Protein AF-A0A9E3IMB6-F1 (afdb_monomer)

Secondary structure (DSSP, 8-state):
----PPP-EEEEE-BT-EEEEEEEEEESS-EEEEEEEEE-TTEEEEEEEEEEETTTTEEEEEEEEEEPSEEEEEEEEE-SEEEEEEEEEEESS-EEEEEEEE-PPP-----S--HHHHHHHHHHHHHHHHTT--

Radius of gyration: 24.52 Å; Cα contacts (8 Å, |Δi|>4): 274; chains: 1; bounding box: 40×18×88 Å

Solvent-accessible surface area (backbone atoms only — not comparable to full-atom values): 7666 Å² total; per-residue (Å²): 132,88,68,82,65,67,74,60,49,77,48,76,39,53,52,73,36,71,52,77,49,76,48,76,52,62,38,95,49,69,43,56,42,36,39,40,35,42,30,36,72,38,49,46,42,31,45,38,33,32,34,64,42,81,90,73,75,42,77,46,81,76,46,75,46,73,58,62,76,40,80,47,79,47,76,46,84,41,64,54,45,52,37,42,41,35,43,37,34,36,10,69,70,20,32,40,38,35,45,34,52,46,67,74,77,72,80,79,72,78,70,93,68,60,63,64,58,59,49,52,54,50,51,51,53,53,57,57,59,63,68,72,77,122

Sequence (134 aa):
MDVAVPSSETFAALASKGFNNEYDFSLGSDLTLTTTFTVTPGLSVTEYLYSIDFDTDTITQISFMKLAIGETVLTAPMLAGDYFYKLVGKGSTGGSYTLDLSVPEAPSVPEAGNPTLLLAGLAMLGLIARRRTY

Nearest PDB structures (foldseek):
  7fcn-assembly4_D  TM=6.892E-01  e=3.342E-04  Photorhabdus akhurstii
  1pm4-assembly1_C  TM=5.493E-01  e=5.856E-05  Yersinia pseudotuberculosis
  1oh3-assembly2_B  TM=4.433E-01  e=1.535E-03  Piromyces sp. 'equi'
  2y8k-assembly1_A  TM=4.242E-01  e=2.949E-03  Acetivibrio thermocellus
  5la2-assembly1_A  TM=4.765E-01  e=1.282E-02  Acetivibrio thermocellus

Mean predicted aligned error: 12.74 Å

Structure (mmCIF, N/CA/C/O backbone):
data_AF-A0A9E3IMB6-F1
#
_entry.id   AF-A0A9E3IMB6-F1
#
loop_
_atom_site.group_PDB
_atom_site.id
_atom_site.type_symbol
_atom_site.label_atom_id
_atom_site.label_alt_id
_atom_site.label_comp_id
_atom_site.label_asym_id
_atom_site.label_entity_id
_atom_site.label_seq_id
_atom_site.pdbx_PDB_ins_code
_atom_site.Cartn_x
_atom_site.Cartn_y
_atom_site.Cartn_z
_atom_site.occupancy
_atom_site.B_iso_or_equiv
_atom_site.auth_seq_id
_atom_site.auth_comp_id
_atom_site.auth_asym_id
_atom_site.auth_atom_id
_atom_site.pdbx_PDB_model_num
ATOM 1 N N . MET A 1 1 ? -8.089 -6.555 18.888 1.00 32.97 1 MET A N 1
ATOM 2 C CA . MET A 1 1 ? -7.552 -7.628 18.031 1.00 32.97 1 MET A CA 1
ATOM 3 C C . MET A 1 1 ? -6.564 -6.926 17.126 1.00 32.97 1 MET A C 1
ATOM 5 O O . MET A 1 1 ? -7.005 -6.159 16.283 1.00 32.97 1 MET A O 1
ATOM 9 N N . ASP A 1 2 ? -5.271 -7.030 17.443 1.00 35.19 2 ASP A N 1
ATOM 10 C CA . ASP A 1 2 ? -4.204 -6.367 16.686 1.00 35.19 2 ASP A CA 1
ATOM 11 C C . ASP A 1 2 ? -4.199 -6.908 15.264 1.00 35.19 2 ASP A C 1
ATOM 13 O O . ASP A 1 2 ? -4.007 -8.108 15.053 1.00 35.19 2 ASP A O 1
ATOM 17 N N . VAL A 1 3 ? -4.444 -6.034 14.294 1.00 42.88 3 VAL A N 1
ATOM 18 C CA . VAL A 1 3 ? -4.236 -6.373 12.892 1.00 42.88 3 VAL A CA 1
ATOM 19 C C . VAL A 1 3 ? -2.800 -6.003 12.571 1.00 42.88 3 VAL A C 1
ATOM 21 O O . VAL A 1 3 ? -2.441 -4.830 12.508 1.00 42.88 3 VAL A O 1
ATOM 24 N N . ALA A 1 4 ? -1.970 -7.035 12.426 1.00 44.41 4 ALA A N 1
ATOM 25 C CA . ALA A 1 4 ? -0.601 -6.907 11.964 1.00 44.41 4 ALA A CA 1
ATOM 26 C C . ALA A 1 4 ? -0.619 -6.461 10.499 1.00 44.41 4 ALA A C 1
ATOM 28 O O . ALA A 1 4 ? -0.720 -7.270 9.580 1.00 44.41 4 ALA A O 1
ATOM 29 N N . VAL A 1 5 ? -0.542 -5.153 10.294 1.00 53.03 5 VAL A N 1
ATOM 30 C CA . VAL A 1 5 ? -0.184 -4.583 9.003 1.00 53.03 5 VAL A CA 1
ATOM 31 C C . VAL A 1 5 ? 1.280 -4.959 8.731 1.00 53.03 5 VAL A C 1
ATOM 33 O O . VAL A 1 5 ? 2.120 -4.735 9.607 1.00 53.03 5 VAL A O 1
ATOM 36 N N . PRO A 1 6 ? 1.616 -5.575 7.582 1.00 51.91 6 PRO A N 1
ATOM 37 C CA . PRO A 1 6 ? 2.969 -6.044 7.328 1.00 51.91 6 PRO A CA 1
ATOM 38 C C . PRO A 1 6 ? 3.972 -4.888 7.367 1.00 51.91 6 PRO A C 1
ATOM 40 O O . PRO A 1 6 ? 3.876 -3.901 6.639 1.00 51.91 6 PRO A O 1
ATOM 43 N N . SER A 1 7 ? 4.950 -5.062 8.253 1.00 65.44 7 SER A N 1
ATOM 44 C CA . SER A 1 7 ? 6.151 -4.258 8.406 1.00 65.44 7 SER A CA 1
ATOM 45 C C . SER A 1 7 ? 6.989 -4.325 7.131 1.00 65.44 7 SER A C 1
ATOM 47 O O . SER A 1 7 ? 7.446 -5.411 6.786 1.00 65.44 7 SER A O 1
ATOM 49 N N . SER A 1 8 ? 7.193 -3.181 6.480 1.00 68.50 8 SER A N 1
ATOM 50 C CA . SER A 1 8 ? 8.169 -2.913 5.412 1.00 68.50 8 SER A CA 1
ATOM 51 C C . SER A 1 8 ? 8.591 -4.102 4.525 1.00 68.50 8 SER A C 1
ATOM 53 O O . SER A 1 8 ? 9.426 -4.928 4.901 1.00 68.50 8 SER A O 1
ATOM 55 N N . GLU A 1 9 ? 8.106 -4.144 3.286 1.00 77.06 9 GLU A N 1
ATOM 56 C CA . GLU A 1 9 ? 8.481 -5.164 2.305 1.00 77.06 9 GLU A CA 1
ATOM 57 C C . GLU A 1 9 ? 9.301 -4.584 1.150 1.00 77.06 9 GLU A C 1
ATOM 59 O O . GLU A 1 9 ? 9.058 -3.475 0.678 1.00 77.06 9 GLU A O 1
ATOM 64 N N . THR A 1 10 ? 10.272 -5.352 0.644 1.00 78.75 10 THR A N 1
ATOM 65 C CA . THR A 1 10 ? 11.074 -4.977 -0.532 1.00 78.75 10 THR A CA 1
ATOM 66 C C . THR A 1 10 ? 10.952 -6.027 -1.625 1.00 78.75 10 THR A C 1
ATOM 68 O O . THR A 1 10 ? 11.218 -7.207 -1.405 1.00 78.75 10 THR A O 1
ATOM 71 N N . PHE A 1 11 ? 10.628 -5.576 -2.833 1.00 78.69 11 PHE A N 1
ATOM 72 C CA . PHE A 1 11 ? 10.466 -6.421 -4.010 1.00 78.69 11 PHE A CA 1
ATOM 73 C C . PHE A 1 11 ? 11.412 -6.002 -5.115 1.00 78.69 11 PHE A C 1
ATOM 75 O O . PHE A 1 11 ? 11.590 -4.816 -5.374 1.00 78.69 11 PHE A O 1
ATOM 82 N N . ALA A 1 12 ? 11.957 -6.986 -5.826 1.00 75.44 12 ALA A N 1
ATOM 83 C CA . ALA A 1 12 ? 12.716 -6.776 -7.048 1.00 75.44 12 ALA A CA 1
ATOM 84 C C . ALA A 1 12 ? 11.958 -7.372 -8.239 1.00 75.44 12 ALA A C 1
ATOM 86 O O . ALA A 1 12 ? 11.558 -8.536 -8.214 1.00 75.44 12 ALA A O 1
ATOM 87 N N . ALA A 1 13 ? 11.790 -6.589 -9.301 1.00 77.25 13 ALA A N 1
ATOM 88 C CA . ALA A 1 13 ? 11.261 -7.056 -10.571 1.00 77.25 13 ALA A CA 1
ATOM 89 C C . ALA A 1 13 ? 12.384 -7.174 -11.603 1.00 77.25 13 ALA A C 1
ATOM 91 O O . ALA A 1 13 ? 13.217 -6.279 -11.772 1.00 77.25 13 ALA A O 1
ATOM 92 N N . LEU A 1 14 ? 12.368 -8.279 -12.344 1.00 69.62 14 LEU A N 1
ATOM 93 C CA . LEU A 1 14 ? 13.268 -8.498 -13.471 1.00 69.62 14 LEU A CA 1
ATOM 94 C C . LEU A 1 14 ? 12.846 -7.655 -14.682 1.00 69.62 14 LEU A C 1
ATOM 96 O O . LEU A 1 14 ? 11.672 -7.321 -14.864 1.00 69.62 14 LEU A O 1
ATOM 100 N N . ALA A 1 15 ? 13.811 -7.343 -15.547 1.00 78.25 15 ALA A N 1
ATOM 101 C CA . ALA A 1 15 ? 13.558 -6.612 -16.781 1.00 78.25 15 ALA A CA 1
ATOM 102 C C . ALA A 1 15 ? 12.483 -7.297 -17.640 1.00 78.25 15 ALA A C 1
ATOM 104 O O . ALA A 1 15 ? 12.450 -8.517 -17.799 1.00 78.25 15 ALA A O 1
ATOM 105 N N . SER A 1 16 ? 11.598 -6.487 -18.209 1.00 77.56 16 SER A N 1
ATOM 106 C CA . SER A 1 16 ? 10.458 -6.872 -19.043 1.00 77.56 16 SER A CA 1
ATOM 107 C C . SER A 1 16 ? 9.427 -7.812 -18.403 1.00 77.56 16 SER A C 1
ATOM 109 O O . SER A 1 16 ? 8.471 -8.193 -19.083 1.00 77.56 16 SER A O 1
ATOM 111 N N . LYS A 1 17 ? 9.547 -8.140 -17.111 1.00 82.25 17 LYS A N 1
ATOM 112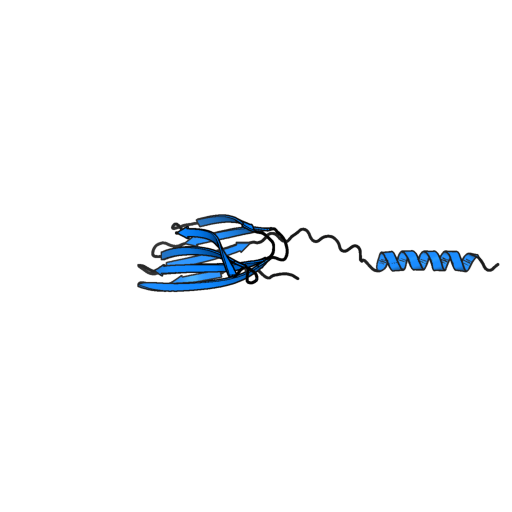 C CA . LYS A 1 17 ? 8.555 -8.917 -16.359 1.00 82.25 17 LYS A CA 1
ATOM 113 C C . LYS A 1 17 ? 7.614 -7.979 -15.605 1.00 82.25 17 LYS A C 1
ATOM 115 O O . LYS A 1 17 ? 8.042 -7.002 -14.990 1.00 82.25 17 LYS A O 1
ATOM 120 N N . GLY A 1 18 ? 6.321 -8.273 -15.710 1.00 84.62 18 GLY A N 1
ATOM 121 C CA . GLY A 1 18 ? 5.300 -7.648 -14.879 1.00 84.62 18 GLY A CA 1
ATOM 122 C C . GLY A 1 18 ? 5.222 -8.325 -13.513 1.00 84.62 18 GLY A C 1
ATOM 123 O O . GLY A 1 18 ? 5.571 -9.500 -13.394 1.00 84.62 18 GLY A O 1
ATOM 124 N N . PHE A 1 19 ? 4.749 -7.591 -12.515 1.00 86.62 19 PHE A N 1
ATOM 125 C CA . PHE A 1 19 ? 4.387 -8.119 -11.204 1.00 86.62 19 PHE A CA 1
ATOM 126 C C . PHE A 1 19 ? 2.995 -7.621 -10.806 1.00 86.62 19 PHE A C 1
ATOM 128 O O . PHE A 1 19 ? 2.536 -6.579 -11.284 1.00 86.62 19 PHE A O 1
ATOM 135 N N . ASN A 1 20 ? 2.336 -8.400 -9.955 1.00 89.38 20 ASN A N 1
ATOM 136 C CA . ASN A 1 20 ? 1.071 -8.064 -9.323 1.00 89.38 20 ASN A CA 1
ATOM 137 C C . ASN A 1 20 ? 1.127 -8.587 -7.888 1.00 89.38 20 ASN A C 1
ATOM 139 O O . ASN A 1 20 ? 1.084 -9.801 -7.694 1.00 89.38 20 ASN A O 1
ATOM 143 N N . ASN A 1 21 ? 1.262 -7.678 -6.931 1.00 85.88 21 ASN A N 1
ATOM 144 C CA . ASN A 1 21 ? 1.302 -7.989 -5.511 1.00 85.88 21 ASN A CA 1
ATOM 145 C C . ASN A 1 21 ? 0.017 -7.467 -4.878 1.00 85.88 21 ASN A C 1
ATOM 147 O O . ASN A 1 21 ? -0.349 -6.311 -5.089 1.00 85.88 21 ASN A O 1
ATOM 151 N N . GLU A 1 22 ? -0.670 -8.331 -4.146 1.00 86.25 22 GLU A N 1
ATOM 152 C CA . GLU A 1 22 ? -1.954 -8.041 -3.517 1.00 86.25 22 GLU A CA 1
ATOM 153 C C . GLU A 1 22 ? -1.847 -8.347 -2.025 1.00 86.25 22 GLU A C 1
ATOM 155 O O . GLU A 1 22 ? -1.224 -9.334 -1.635 1.00 86.25 22 GLU A O 1
ATOM 160 N N . TYR A 1 23 ? -2.437 -7.474 -1.220 1.00 83.62 23 TYR A N 1
ATOM 161 C CA . TYR A 1 23 ? -2.482 -7.554 0.230 1.00 83.62 23 TYR A CA 1
ATOM 162 C C . TYR A 1 23 ? -3.893 -7.232 0.684 1.00 83.62 23 TYR A C 1
ATOM 164 O O . TYR A 1 23 ? -4.515 -6.298 0.177 1.00 83.62 23 TYR A O 1
ATOM 172 N N . ASP A 1 24 ? -4.377 -7.967 1.663 1.00 85.38 24 ASP A N 1
ATOM 173 C CA . ASP A 1 24 ? -5.640 -7.722 2.334 1.00 85.38 24 ASP A CA 1
ATOM 174 C C . ASP A 1 24 ? -5.391 -7.397 3.807 1.00 85.38 24 ASP A C 1
ATOM 176 O O . ASP A 1 24 ? -4.481 -7.934 4.442 1.00 85.38 24 ASP A O 1
ATOM 180 N N . PHE A 1 25 ? -6.166 -6.458 4.340 1.00 81.31 25 PHE A N 1
ATOM 181 C CA . PHE A 1 25 ? -6.137 -6.114 5.755 1.00 81.31 25 PHE A CA 1
ATOM 182 C C . PHE A 1 25 ? -7.484 -5.557 6.205 1.00 81.31 25 PHE A C 1
ATOM 184 O O . PHE A 1 25 ? -8.243 -4.997 5.415 1.00 81.31 25 PHE A O 1
ATOM 191 N N . SER A 1 26 ? -7.747 -5.663 7.503 1.00 83.25 26 SER A N 1
ATOM 192 C CA . SER A 1 26 ? -8.962 -5.144 8.129 1.00 83.25 26 SER A CA 1
ATOM 193 C C . SER A 1 26 ? -8.609 -4.069 9.150 1.00 83.25 26 SER A C 1
ATOM 195 O O . SER A 1 26 ? -7.636 -4.193 9.891 1.00 83.25 26 SER A O 1
ATOM 197 N N . LEU A 1 27 ? -9.409 -3.013 9.237 1.00 81.94 27 LEU A N 1
ATOM 198 C CA . LEU A 1 27 ? -9.286 -1.977 10.258 1.00 81.94 27 LEU A CA 1
ATOM 199 C C . LEU A 1 27 ? -10.413 -2.132 11.278 1.00 81.94 27 LEU A C 1
ATOM 201 O O . LEU A 1 27 ? -11.589 -2.126 10.924 1.00 81.94 27 LEU A O 1
ATOM 205 N N . GLY A 1 28 ? -10.057 -2.253 12.559 1.00 81.75 28 GLY A N 1
ATOM 206 C CA . GLY A 1 28 ? -11.031 -2.352 13.656 1.00 81.75 28 GLY A CA 1
ATOM 207 C C . GLY A 1 28 ? -11.630 -1.011 14.097 1.00 81.75 28 GLY A C 1
ATOM 208 O O . GLY A 1 28 ? -12.575 -0.989 14.883 1.00 81.75 28 GLY A O 1
ATOM 209 N N . SER A 1 29 ? -11.073 0.102 13.624 1.00 82.88 29 SER A N 1
ATOM 210 C CA . SER A 1 29 ? -11.507 1.467 13.921 1.00 82.88 29 SER A CA 1
ATOM 211 C C . SER A 1 29 ? -11.081 2.405 12.795 1.00 82.88 29 SER A C 1
ATOM 213 O O . SER A 1 29 ? -10.157 2.085 12.047 1.00 82.88 29 SER A O 1
ATOM 215 N N . ASP A 1 30 ? -11.699 3.581 12.728 1.00 85.81 30 ASP A N 1
ATOM 216 C CA . ASP A 1 30 ? -11.306 4.637 11.795 1.00 85.81 30 ASP A CA 1
ATOM 217 C C . ASP A 1 30 ? -9.875 5.110 12.093 1.00 85.81 30 ASP A C 1
ATOM 219 O O . ASP A 1 30 ? -9.551 5.478 13.227 1.00 85.81 30 ASP A O 1
ATOM 223 N N . LEU A 1 31 ? -9.006 5.079 11.082 1.00 85.75 31 LEU A N 1
ATOM 224 C CA . LEU A 1 31 ? -7.571 5.347 11.193 1.00 85.75 31 LEU A CA 1
ATOM 225 C C . LEU A 1 31 ? -7.055 6.024 9.917 1.00 85.75 31 LEU A C 1
ATOM 227 O O . LEU A 1 31 ? -7.654 5.927 8.851 1.00 85.75 31 LEU A O 1
ATOM 231 N N . THR A 1 32 ? -5.9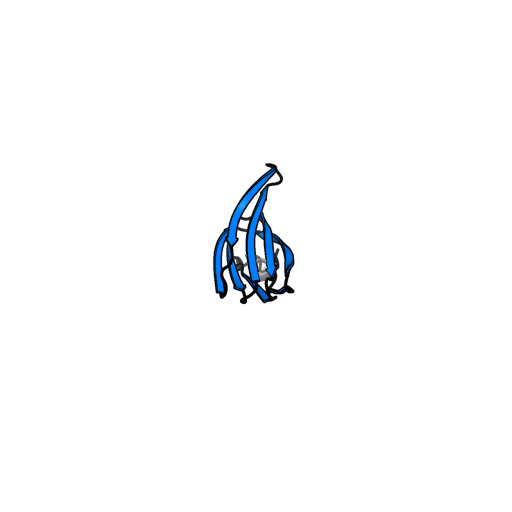11 6.702 10.007 1.00 84.62 32 THR A N 1
ATOM 232 C CA . THR A 1 32 ? -5.223 7.235 8.822 1.00 84.62 32 THR A CA 1
ATOM 233 C C . THR A 1 32 ? -4.108 6.285 8.426 1.00 84.62 32 THR A C 1
ATOM 235 O O . THR A 1 32 ? -3.132 6.139 9.162 1.00 84.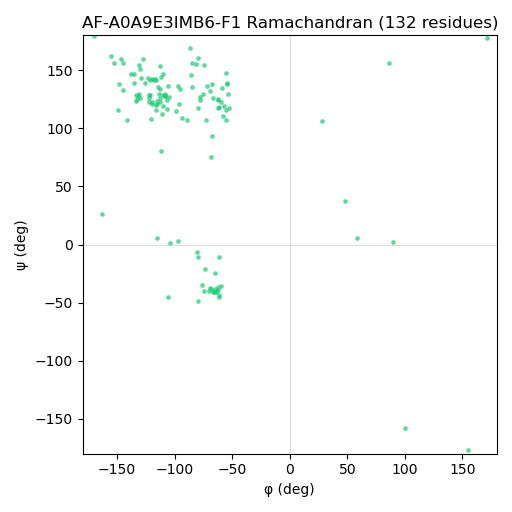62 32 THR A O 1
ATOM 238 N N . LEU A 1 33 ? -4.227 5.671 7.254 1.00 84.06 33 LEU A N 1
ATOM 239 C CA . LEU A 1 33 ? -3.161 4.865 6.677 1.00 84.06 33 LEU A CA 1
ATOM 240 C C . LEU A 1 33 ? -2.074 5.782 6.129 1.00 84.06 33 LEU A C 1
ATOM 242 O O . LEU A 1 33 ? -2.366 6.699 5.358 1.00 84.06 33 LEU A O 1
ATOM 246 N N . THR A 1 34 ? -0.827 5.519 6.509 1.00 86.19 34 THR A N 1
ATOM 247 C CA . THR A 1 34 ? 0.349 6.138 5.896 1.00 86.19 34 THR A CA 1
ATOM 248 C C . THR A 1 34 ? 1.126 5.072 5.146 1.00 86.19 34 THR A C 1
ATOM 250 O O . THR A 1 34 ? 1.534 4.075 5.736 1.00 86.19 34 THR A O 1
ATOM 253 N N . THR A 1 35 ? 1.345 5.275 3.851 1.00 86.56 35 THR A N 1
ATOM 254 C CA . THR A 1 35 ? 2.137 4.357 3.030 1.00 86.56 35 THR A CA 1
ATOM 255 C C . THR A 1 35 ? 3.314 5.088 2.415 1.00 86.56 35 THR A C 1
ATOM 257 O O . THR A 1 35 ? 3.127 6.117 1.758 1.00 86.56 35 THR A O 1
ATOM 260 N N . THR A 1 36 ? 4.509 4.537 2.576 1.00 88.12 36 THR A N 1
ATOM 261 C CA . THR A 1 36 ? 5.733 5.076 1.985 1.00 88.12 36 THR A CA 1
ATOM 262 C C . THR A 1 36 ? 6.253 4.118 0.927 1.00 88.12 36 THR A C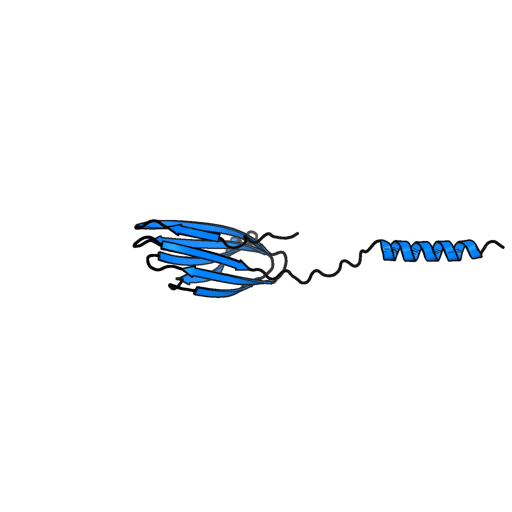 1
ATOM 264 O O . THR A 1 36 ? 6.477 2.937 1.185 1.00 88.12 36 THR A O 1
ATOM 267 N N . PHE A 1 37 ? 6.470 4.646 -0.272 1.00 88.50 37 PHE A N 1
ATOM 268 C CA . PHE A 1 37 ? 7.028 3.931 -1.408 1.00 88.50 37 PHE A CA 1
ATOM 269 C C . PHE A 1 37 ? 8.392 4.469 -1.754 1.00 88.50 37 PHE A C 1
ATOM 271 O O . PHE A 1 37 ? 8.531 5.669 -1.951 1.00 88.50 37 PHE A O 1
ATOM 278 N N . THR A 1 38 ? 9.353 3.580 -1.966 1.00 90.44 38 THR A N 1
ATOM 279 C CA . THR A 1 38 ? 10.630 3.944 -2.582 1.00 90.44 38 THR A CA 1
ATOM 280 C C . THR A 1 38 ? 10.806 3.138 -3.851 1.00 90.44 38 THR A C 1
ATOM 282 O O . THR A 1 38 ? 11.036 1.932 -3.790 1.00 90.44 38 THR A O 1
ATOM 285 N N . VAL A 1 39 ? 10.689 3.787 -5.011 1.00 90.06 39 VAL A N 1
ATOM 286 C CA . VAL A 1 39 ? 10.793 3.140 -6.327 1.00 90.06 39 VAL A CA 1
ATOM 287 C C . VAL A 1 39 ? 12.135 3.468 -6.970 1.00 90.06 39 VAL A C 1
ATOM 289 O O . VAL A 1 39 ? 12.501 4.633 -7.128 1.00 90.06 39 VAL A O 1
ATOM 292 N N . THR A 1 40 ? 12.867 2.441 -7.393 1.00 90.06 40 THR A N 1
ATOM 293 C CA . THR A 1 40 ? 14.136 2.623 -8.112 1.00 90.06 40 THR A CA 1
ATOM 294 C C . THR A 1 40 ? 13.924 2.837 -9.620 1.00 90.06 40 THR A C 1
ATOM 296 O O . THR A 1 40 ? 12.903 2.417 -10.180 1.00 90.06 40 THR A O 1
ATOM 299 N N . PRO A 1 41 ? 14.878 3.485 -10.320 1.00 88.44 41 PRO A N 1
ATOM 300 C CA . PRO A 1 41 ? 14.827 3.614 -11.772 1.00 88.44 41 PRO A CA 1
ATOM 301 C C . PRO A 1 41 ? 14.710 2.257 -12.472 1.00 88.44 41 PRO A C 1
ATOM 303 O O . PRO A 1 41 ? 15.269 1.263 -12.021 1.00 88.44 41 PRO A O 1
ATOM 306 N N . GLY A 1 42 ? 14.019 2.232 -13.613 1.00 83.62 42 GLY A N 1
ATOM 307 C CA . GLY A 1 42 ? 13.806 0.994 -14.369 1.00 83.62 42 GLY A CA 1
ATOM 308 C C . GLY A 1 42 ? 12.550 0.221 -13.970 1.00 83.62 42 GLY A C 1
ATOM 309 O O . GLY A 1 42 ? 12.275 -0.829 -14.553 1.00 83.62 42 GLY A O 1
ATOM 310 N N . LEU A 1 43 ? 11.758 0.756 -13.036 1.00 88.06 43 LEU A N 1
ATOM 311 C CA . LEU A 1 43 ? 10.465 0.227 -12.621 1.00 88.06 43 LEU A CA 1
ATOM 312 C C . LEU A 1 43 ? 9.341 1.230 -12.930 1.00 88.06 43 LEU A C 1
ATOM 314 O O . LEU A 1 43 ? 9.504 2.440 -12.798 1.00 88.06 43 LEU A O 1
ATOM 318 N N . SER A 1 44 ? 8.180 0.732 -13.346 1.00 88.00 44 SER A N 1
ATOM 319 C CA . SER A 1 44 ? 6.924 1.489 -13.339 1.00 88.00 44 SER A CA 1
ATOM 320 C C . SER A 1 44 ? 5.940 0.760 -12.446 1.00 88.00 44 SER A C 1
ATOM 322 O O . SER A 1 44 ? 5.651 -0.406 -12.713 1.00 88.00 44 SER A O 1
ATOM 324 N N . VAL A 1 45 ? 5.449 1.435 -11.408 1.00 89.88 45 VAL A N 1
ATOM 325 C CA . VAL A 1 45 ? 4.531 0.865 -10.414 1.00 89.88 45 VAL A CA 1
ATOM 326 C C . VAL A 1 45 ? 3.263 1.697 -10.355 1.00 89.88 45 VAL A C 1
ATOM 328 O O . VAL A 1 45 ? 3.284 2.916 -10.533 1.00 89.88 45 VAL A O 1
ATOM 331 N N . THR A 1 46 ? 2.142 1.029 -10.158 1.00 92.00 46 THR A N 1
ATOM 332 C CA . THR A 1 46 ? 0.830 1.629 -9.971 1.00 92.00 46 THR A CA 1
ATOM 333 C C . THR A 1 46 ? 0.174 0.980 -8.767 1.00 92.00 46 THR A C 1
ATOM 335 O O . THR A 1 46 ? 0.105 -0.246 -8.671 1.00 92.00 46 THR A O 1
ATOM 338 N N . GLU A 1 47 ? -0.276 1.826 -7.857 1.00 91.56 47 GLU A N 1
ATOM 339 C CA . GLU A 1 47 ? -1.077 1.469 -6.700 1.00 91.56 47 GLU A CA 1
ATOM 340 C C . GLU A 1 47 ? -2.560 1.431 -7.064 1.00 91.56 47 GLU A C 1
ATOM 342 O O . GLU A 1 47 ? -3.062 2.293 -7.793 1.00 91.56 47 GLU A O 1
ATOM 347 N N . TYR A 1 48 ? -3.259 0.498 -6.419 1.00 91.12 48 TYR A N 1
ATOM 348 C CA . TYR A 1 48 ? -4.692 0.534 -6.182 1.00 91.12 48 TYR A CA 1
ATOM 349 C C . TYR A 1 48 ? -4.970 0.233 -4.705 1.00 91.12 48 TYR A C 1
ATOM 351 O O . TYR A 1 48 ? -4.515 -0.786 -4.190 1.00 91.12 48 TYR A O 1
ATOM 359 N N . LEU A 1 49 ? -5.772 1.072 -4.054 1.00 90.12 49 LEU A N 1
ATOM 360 C CA . LEU A 1 49 ? -6.364 0.795 -2.744 1.00 90.12 49 LEU A CA 1
ATOM 361 C C . LEU A 1 49 ? -7.883 0.878 -2.878 1.00 90.12 49 LEU A C 1
ATOM 363 O O . LEU A 1 49 ? -8.414 1.883 -3.365 1.00 90.12 49 LEU A O 1
ATOM 367 N N . TYR A 1 50 ? -8.579 -0.172 -2.458 1.00 91.06 50 TYR A N 1
ATOM 368 C CA . TYR A 1 50 ? -10.034 -0.259 -2.529 1.00 91.06 50 TYR A CA 1
ATOM 369 C C . TYR A 1 50 ? -10.609 -1.019 -1.333 1.00 91.06 50 TYR A C 1
ATOM 371 O O . TYR A 1 50 ? -9.921 -1.826 -0.711 1.00 91.06 50 TYR A O 1
ATOM 379 N N . SER A 1 51 ? -11.872 -0.755 -1.014 1.00 90.50 51 SER A N 1
ATOM 380 C CA . SER A 1 51 ? -12.673 -1.571 -0.101 1.00 90.50 51 SER A CA 1
ATOM 381 C C . SER A 1 51 ? -13.795 -2.259 -0.860 1.00 90.50 51 SER A C 1
ATOM 383 O O . SER A 1 51 ? -14.248 -1.780 -1.907 1.00 90.50 51 SER A O 1
ATOM 385 N N . ILE A 1 52 ? -14.236 -3.391 -0.324 1.00 86.25 52 ILE A N 1
ATOM 386 C CA . ILE A 1 52 ? -15.408 -4.111 -0.813 1.00 86.25 52 ILE A CA 1
ATOM 387 C C . ILE A 1 52 ? -16.406 -4.168 0.333 1.00 86.25 52 ILE A C 1
ATOM 389 O O . ILE A 1 52 ? -16.089 -4.669 1.408 1.00 86.25 52 ILE A O 1
ATOM 393 N N . ASP A 1 53 ? -17.605 -3.655 0.091 1.00 84.25 53 ASP A N 1
ATOM 394 C CA . ASP A 1 53 ? -18.755 -3.901 0.949 1.00 84.25 53 ASP A CA 1
ATOM 395 C C . ASP A 1 53 ? -19.527 -5.094 0.377 1.00 84.25 53 ASP A C 1
ATOM 397 O O . ASP A 1 53 ? -20.139 -5.002 -0.690 1.00 84.25 53 ASP A O 1
ATOM 401 N N . PHE A 1 54 ? -19.458 -6.229 1.073 1.00 80.00 54 PHE A N 1
ATOM 402 C CA . PHE A 1 54 ? -20.105 -7.470 0.649 1.00 80.00 54 PHE A CA 1
ATOM 403 C C . PHE A 1 54 ? -21.627 -7.455 0.830 1.00 80.00 54 PHE A C 1
ATOM 405 O O . PHE A 1 54 ? -22.311 -8.227 0.158 1.00 80.00 54 PHE A O 1
ATOM 412 N N . ASP A 1 55 ? -22.169 -6.587 1.687 1.00 83.56 55 ASP A N 1
ATOM 413 C CA . ASP A 1 55 ? -23.618 -6.476 1.884 1.00 83.56 55 ASP A CA 1
ATOM 414 C C . ASP A 1 55 ? -24.270 -5.730 0.716 1.00 83.56 55 ASP A C 1
ATOM 416 O O . ASP A 1 55 ? -25.392 -6.045 0.308 1.00 83.56 55 ASP A O 1
ATOM 420 N N . THR A 1 56 ? -23.560 -4.746 0.160 1.00 87.69 56 THR A N 1
ATOM 421 C CA . THR A 1 56 ? -24.037 -3.922 -0.960 1.00 87.69 56 THR A CA 1
ATOM 422 C C . THR A 1 56 ? -23.406 -4.281 -2.307 1.00 87.69 56 THR A C 1
ATOM 424 O O . THR A 1 56 ? -23.726 -3.636 -3.306 1.00 87.69 56 THR A O 1
ATOM 427 N N . ASP A 1 57 ? -22.525 -5.286 -2.346 1.00 85.75 57 ASP A N 1
ATOM 428 C CA . ASP A 1 57 ? -21.720 -5.691 -3.514 1.00 85.75 57 ASP A CA 1
ATOM 429 C C . ASP A 1 57 ? -21.033 -4.493 -4.202 1.00 85.75 57 ASP A C 1
ATOM 431 O O . ASP A 1 57 ? -20.957 -4.379 -5.428 1.00 85.75 57 ASP A O 1
ATOM 435 N N . THR A 1 58 ? -20.583 -3.530 -3.393 1.00 87.69 58 THR A N 1
ATOM 436 C CA . THR A 1 58 ? -20.041 -2.258 -3.876 1.00 87.69 58 THR A CA 1
ATOM 437 C C . THR A 1 58 ? -18.534 -2.203 -3.661 1.00 87.69 58 THR A C 1
ATOM 439 O O . THR A 1 58 ? -18.035 -2.378 -2.550 1.00 87.69 58 THR A O 1
ATOM 442 N N . ILE A 1 59 ? -17.798 -1.896 -4.734 1.00 88.56 59 ILE A N 1
ATOM 443 C CA . ILE A 1 59 ? -16.354 -1.646 -4.686 1.00 88.56 59 ILE A CA 1
ATOM 444 C C . ILE A 1 59 ? -16.123 -0.140 -4.600 1.00 88.56 59 ILE A C 1
ATOM 446 O O . ILE A 1 59 ? -16.495 0.606 -5.509 1.00 88.56 59 ILE A O 1
ATOM 450 N N . THR A 1 60 ? -15.457 0.304 -3.537 1.00 90.50 60 THR A N 1
ATOM 451 C CA . THR A 1 60 ? -15.076 1.709 -3.365 1.00 90.50 60 THR A CA 1
ATOM 452 C C . THR A 1 60 ? -13.582 1.868 -3.596 1.00 90.50 60 THR A C 1
ATOM 454 O O . THR A 1 60 ? -12.765 1.332 -2.851 1.00 90.50 60 THR A O 1
ATOM 457 N N . GLN A 1 61 ? -13.208 2.622 -4.629 1.00 88.50 61 GLN A N 1
ATOM 458 C CA . GLN A 1 61 ? -11.816 3.005 -4.852 1.00 88.50 61 GLN A CA 1
ATOM 459 C C . GLN A 1 61 ? -11.434 4.150 -3.912 1.00 88.50 61 GLN A C 1
ATOM 461 O O . GLN A 1 61 ? -12.095 5.186 -3.889 1.00 88.50 61 GLN A O 1
ATOM 466 N N . ILE A 1 62 ? -10.344 3.965 -3.173 1.00 87.06 62 ILE A N 1
ATOM 467 C CA . ILE A 1 62 ? -9.847 4.918 -2.173 1.00 87.06 62 ILE A CA 1
ATOM 468 C C . ILE A 1 62 ? -8.613 5.637 -2.707 1.00 87.06 62 ILE A C 1
ATOM 470 O O . ILE A 1 62 ? -8.526 6.858 -2.614 1.00 87.06 62 ILE A O 1
ATOM 474 N N . SER A 1 63 ? -7.679 4.892 -3.308 1.00 87.12 63 SER A N 1
ATOM 475 C CA . SER A 1 63 ? -6.500 5.460 -3.962 1.00 87.12 63 SER A CA 1
ATOM 476 C C . SER A 1 63 ? -6.197 4.763 -5.282 1.00 87.12 63 SER A C 1
ATOM 478 O O . SER A 1 63 ? -6.418 3.560 -5.458 1.00 87.12 63 SER A O 1
ATOM 480 N N . PHE A 1 64 ? -5.678 5.552 -6.215 1.00 89.31 64 PHE A N 1
ATOM 481 C CA . PHE A 1 64 ? -5.104 5.093 -7.466 1.00 89.31 64 PHE A CA 1
ATOM 482 C C . PHE A 1 64 ? -4.010 6.057 -7.885 1.00 89.31 64 PHE 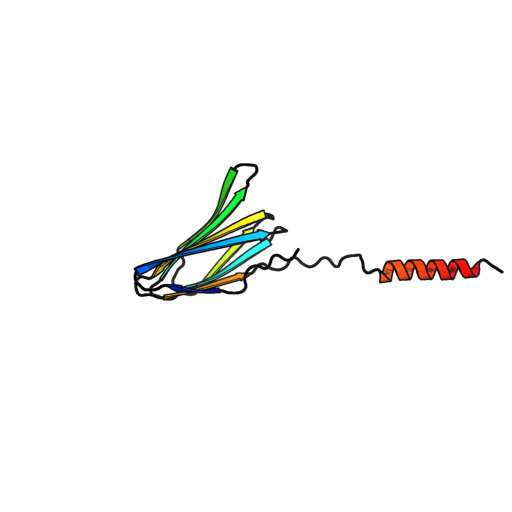A C 1
ATOM 484 O O . PHE A 1 64 ? -4.278 7.220 -8.202 1.00 89.31 64 PHE A O 1
ATOM 491 N N . MET A 1 65 ? -2.776 5.569 -7.928 1.00 89.69 65 MET A N 1
ATOM 492 C CA . MET A 1 65 ? -1.659 6.415 -8.303 1.00 89.69 65 MET A CA 1
ATOM 493 C C . MET A 1 65 ? -0.564 5.642 -9.019 1.00 89.69 65 MET A C 1
ATOM 495 O O . MET A 1 65 ? -0.147 4.555 -8.624 1.00 89.69 65 MET A O 1
ATOM 499 N N . LYS A 1 66 ? -0.030 6.263 -10.069 1.00 88.62 66 LYS A N 1
ATOM 500 C CA . LYS A 1 66 ? 1.245 5.858 -10.647 1.00 88.62 66 LYS A CA 1
ATOM 501 C C . LYS A 1 66 ? 2.378 6.423 -9.794 1.00 88.62 66 LYS A C 1
ATOM 503 O O . LYS A 1 66 ? 2.530 7.639 -9.714 1.00 88.62 66 LYS A O 1
ATOM 508 N N . LEU A 1 67 ? 3.183 5.543 -9.208 1.00 89.06 67 LEU A N 1
ATOM 509 C CA . LEU A 1 67 ? 4.299 5.942 -8.357 1.00 89.06 67 LEU A CA 1
ATOM 510 C C . LEU A 1 67 ? 5.430 6.548 -9.193 1.00 89.06 67 LEU A C 1
ATOM 512 O O . LEU A 1 67 ? 5.778 6.043 -10.269 1.00 89.06 67 LEU A O 1
ATOM 516 N N . ALA A 1 68 ? 5.989 7.646 -8.691 1.00 87.31 68 ALA A N 1
ATOM 517 C CA . ALA A 1 68 ? 7.177 8.266 -9.256 1.00 87.31 68 ALA A CA 1
ATOM 518 C C . ALA A 1 68 ? 8.439 7.513 -8.811 1.00 87.31 68 ALA A C 1
ATOM 520 O O . ALA A 1 68 ? 8.431 6.780 -7.826 1.00 87.31 68 ALA A O 1
ATOM 521 N N . ILE A 1 69 ? 9.537 7.703 -9.544 1.00 89.44 69 ILE A N 1
ATOM 522 C CA . ILE A 1 69 ? 10.858 7.244 -9.099 1.00 89.44 69 ILE A CA 1
ATOM 523 C C . ILE A 1 69 ? 11.265 8.069 -7.873 1.00 89.44 69 ILE A C 1
ATOM 525 O O . ILE A 1 69 ? 11.118 9.291 -7.881 1.00 89.44 69 ILE A O 1
ATOM 529 N N . GLY A 1 70 ? 11.837 7.407 -6.870 1.00 88.56 70 GLY A N 1
ATOM 530 C CA . GLY A 1 70 ? 12.183 8.004 -5.585 1.00 88.56 70 GLY A CA 1
ATOM 531 C C . GLY A 1 70 ? 11.149 7.686 -4.511 1.00 88.56 70 GLY A C 1
ATOM 532 O O . GLY A 1 70 ? 10.432 6.689 -4.609 1.00 88.56 70 GLY A O 1
ATOM 533 N N . GLU A 1 71 ? 11.122 8.517 -3.472 1.00 90.19 71 GLU A N 1
ATOM 534 C CA . GLU A 1 71 ? 10.206 8.358 -2.347 1.00 90.19 71 GLU A CA 1
ATOM 535 C C . GLU A 1 71 ? 8.848 9.002 -2.651 1.00 90.19 71 GLU A C 1
ATOM 537 O O . GLU A 1 71 ? 8.772 10.111 -3.182 1.00 90.19 71 GLU A O 1
ATOM 542 N N . THR A 1 72 ? 7.765 8.308 -2.326 1.00 90.38 72 THR A N 1
ATOM 543 C CA . THR A 1 72 ? 6.392 8.810 -2.393 1.00 90.38 72 THR A CA 1
ATOM 544 C C . THR A 1 72 ? 5.678 8.436 -1.104 1.00 90.38 72 THR A C 1
ATOM 546 O O . THR A 1 72 ? 5.592 7.259 -0.770 1.00 90.38 72 THR A O 1
ATOM 549 N N . VAL A 1 73 ? 5.148 9.433 -0.398 1.00 88.38 73 VAL A N 1
ATOM 550 C CA . VAL A 1 73 ? 4.366 9.236 0.828 1.00 88.38 73 VAL A CA 1
ATOM 551 C C . VAL A 1 73 ? 2.906 9.537 0.526 1.00 88.38 73 VAL A C 1
ATOM 553 O O . VAL A 1 73 ? 2.588 10.594 -0.021 1.00 88.38 73 VAL A O 1
ATOM 556 N N . LEU A 1 74 ? 2.026 8.614 0.896 1.00 86.69 74 LEU A N 1
ATOM 557 C CA . LEU A 1 74 ? 0.581 8.773 0.799 1.00 86.69 74 LEU A CA 1
ATOM 558 C C . LEU A 1 74 ? -0.046 8.665 2.172 1.00 86.69 74 LEU A C 1
ATOM 560 O O . LEU A 1 74 ? 0.351 7.838 2.991 1.00 86.69 74 LEU A O 1
ATOM 564 N N . THR A 1 75 ? -1.061 9.489 2.384 1.00 87.31 75 THR A N 1
ATOM 565 C CA . THR A 1 75 ? -1.891 9.460 3.578 1.00 87.31 75 THR A CA 1
ATOM 566 C C . THR A 1 75 ? -3.352 9.449 3.167 1.00 87.31 75 THR A C 1
ATOM 568 O O . THR A 1 75 ? -3.800 10.303 2.400 1.00 87.31 75 THR A O 1
ATOM 571 N N . ALA A 1 76 ? -4.098 8.469 3.668 1.00 85.50 76 ALA A N 1
ATOM 572 C CA . ALA A 1 76 ? -5.515 8.313 3.373 1.00 85.50 76 ALA A CA 1
ATOM 573 C C . ALA A 1 76 ? -6.294 8.071 4.673 1.00 85.50 76 ALA A C 1
ATOM 575 O O . ALA A 1 76 ? -5.948 7.151 5.419 1.00 85.50 76 ALA A O 1
ATOM 576 N N . PRO A 1 77 ? -7.331 8.874 4.978 1.00 86.56 77 PRO A N 1
ATOM 577 C CA . PRO A 1 77 ? -8.255 8.545 6.052 1.00 86.56 77 PRO A CA 1
ATOM 578 C C . PRO A 1 77 ? -9.082 7.323 5.642 1.00 86.56 77 PRO A C 1
ATOM 580 O O . PRO A 1 77 ? -9.621 7.268 4.536 1.00 86.56 77 PRO A O 1
ATOM 583 N N . MET A 1 78 ? -9.175 6.348 6.536 1.00 85.06 78 MET A N 1
ATOM 584 C CA . MET A 1 78 ? -9.867 5.083 6.322 1.00 85.06 78 MET A CA 1
ATOM 585 C C . MET A 1 78 ? -10.826 4.830 7.479 1.00 85.06 78 MET A C 1
ATOM 587 O O . MET A 1 78 ? -10.546 5.178 8.626 1.00 85.06 78 MET A O 1
ATOM 591 N N . LEU A 1 79 ? -11.978 4.254 7.162 1.00 87.81 79 LEU A N 1
ATOM 592 C CA . LEU A 1 79 ? -12.956 3.846 8.163 1.00 87.81 79 LEU A CA 1
ATOM 593 C C . LEU A 1 79 ? -12.624 2.433 8.658 1.00 87.81 79 LEU A C 1
ATOM 595 O O . LEU A 1 79 ? -11.788 1.740 8.079 1.00 87.81 79 LEU A O 1
ATOM 599 N N . ALA A 1 80 ? -13.279 1.987 9.724 1.00 85.19 80 ALA A N 1
ATOM 600 C CA . ALA A 1 80 ? -13.275 0.568 10.064 1.00 85.19 80 ALA A CA 1
ATOM 601 C C . ALA A 1 80 ? -13.852 -0.263 8.899 1.00 85.19 80 ALA A C 1
ATOM 603 O O . ALA A 1 80 ? -14.893 0.089 8.340 1.00 85.19 80 ALA A O 1
ATOM 604 N N . GLY A 1 81 ? -13.195 -1.364 8.537 1.00 85.25 81 GLY A N 1
ATOM 605 C CA . GLY A 1 81 ? -13.621 -2.214 7.422 1.00 85.25 81 GLY A CA 1
ATOM 606 C C . GLY A 1 81 ? -12.494 -3.021 6.787 1.00 85.25 81 GLY A C 1
ATOM 607 O O . GLY A 1 81 ? -11.351 -2.971 7.239 1.00 85.25 81 GLY A O 1
ATOM 608 N N . ASP A 1 82 ? -12.836 -3.756 5.730 1.00 87.38 82 ASP A N 1
ATOM 609 C CA . ASP A 1 82 ? -11.910 -4.598 4.973 1.00 87.38 82 ASP A CA 1
ATOM 610 C C . ASP A 1 82 ? -11.390 -3.882 3.727 1.00 87.38 82 ASP A C 1
ATOM 612 O O . ASP A 1 82 ? -12.136 -3.243 2.972 1.00 87.38 82 ASP A O 1
ATOM 616 N N . TYR A 1 83 ? -10.089 -4.015 3.502 1.00 88.56 83 TYR A N 1
ATOM 617 C CA . TYR A 1 83 ? -9.368 -3.296 2.471 1.00 88.56 83 TYR A CA 1
ATOM 618 C C . TYR A 1 83 ? -8.434 -4.207 1.699 1.00 88.56 83 TYR A C 1
ATOM 620 O O . TYR A 1 83 ? -7.814 -5.126 2.233 1.00 88.56 83 TYR A O 1
ATOM 628 N N . PHE A 1 84 ? -8.303 -3.881 0.421 1.00 88.75 84 PHE A N 1
ATOM 629 C CA . PHE A 1 84 ? -7.445 -4.569 -0.519 1.00 88.75 84 PHE A CA 1
ATOM 630 C C . PHE A 1 84 ? -6.465 -3.568 -1.117 1.00 88.75 84 PHE A C 1
ATOM 632 O O . PHE A 1 84 ? -6.843 -2.555 -1.718 1.00 88.75 84 PHE A O 1
ATOM 639 N N . TYR A 1 85 ? -5.189 -3.874 -0.954 1.00 86.94 85 TYR A N 1
ATOM 640 C CA . TYR A 1 85 ? -4.070 -3.122 -1.480 1.00 86.94 85 TYR A CA 1
ATOM 641 C C . TYR A 1 85 ? -3.425 -3.893 -2.621 1.00 86.94 85 TYR A C 1
ATOM 643 O O . TYR A 1 85 ? -3.065 -5.058 -2.474 1.00 86.94 85 TYR A O 1
ATOM 651 N N . LYS A 1 86 ? -3.252 -3.251 -3.770 1.00 89.31 86 LYS A N 1
ATOM 652 C CA . LYS A 1 86 ? -2.697 -3.887 -4.960 1.00 89.31 86 LYS A CA 1
ATOM 653 C C . LYS A 1 86 ? -1.632 -3.013 -5.593 1.00 89.31 86 LYS A C 1
ATOM 655 O O . LYS A 1 86 ? -1.864 -1.853 -5.921 1.00 89.31 86 LYS A O 1
ATOM 660 N N . LEU A 1 87 ? -0.478 -3.614 -5.845 1.00 89.06 87 LEU A N 1
ATOM 661 C CA . LEU A 1 87 ? 0.628 -3.017 -6.575 1.00 89.06 87 LEU A CA 1
ATOM 662 C C . LEU A 1 87 ? 0.856 -3.797 -7.855 1.00 89.06 87 LEU A C 1
ATOM 664 O O . LEU A 1 87 ? 1.267 -4.958 -7.840 1.00 89.06 87 LEU A O 1
ATOM 668 N N . VAL A 1 88 ? 0.641 -3.129 -8.979 1.00 91.06 88 VAL A N 1
ATOM 669 C CA . VAL A 1 88 ? 0.996 -3.671 -10.288 1.00 91.06 88 VAL A CA 1
ATOM 670 C C . VAL A 1 88 ? 2.154 -2.890 -10.856 1.00 91.06 88 VAL A C 1
ATOM 672 O O . VAL A 1 88 ? 2.271 -1.677 -10.684 1.00 91.06 88 VAL A O 1
ATOM 675 N N . GLY A 1 89 ? 3.004 -3.569 -11.603 1.00 89.06 89 GLY A N 1
ATOM 676 C CA . GLY A 1 89 ? 4.080 -2.873 -12.268 1.00 89.06 89 GLY A CA 1
ATOM 677 C C . GLY A 1 89 ? 4.814 -3.720 -13.272 1.00 89.06 89 GLY A C 1
ATOM 678 O O . GLY A 1 89 ? 4.511 -4.891 -13.497 1.00 89.06 89 GLY A O 1
ATOM 679 N N . LYS A 1 90 ? 5.794 -3.091 -13.908 1.00 87.31 90 LYS A N 1
ATOM 680 C CA . LYS A 1 90 ? 6.687 -3.734 -14.866 1.00 87.31 90 LYS A CA 1
ATOM 681 C C . LYS A 1 90 ? 8.079 -3.136 -14.744 1.00 87.31 90 LYS A C 1
ATOM 683 O O . LYS A 1 90 ? 8.233 -1.914 -14.738 1.00 87.31 90 LYS A O 1
ATOM 688 N N . GLY A 1 91 ? 9.090 -3.999 -14.695 1.00 83.31 91 GLY A N 1
ATOM 689 C CA . GLY A 1 91 ? 10.476 -3.577 -14.866 1.00 83.31 91 GLY A CA 1
ATOM 690 C C . GLY A 1 91 ? 10.764 -3.352 -16.346 1.00 83.31 91 GLY A C 1
ATOM 691 O O . GLY A 1 91 ? 10.552 -4.255 -17.147 1.00 83.31 91 GLY A O 1
ATOM 692 N N . SER A 1 92 ? 11.240 -2.181 -16.755 1.00 80.00 92 SER A N 1
ATOM 693 C CA . SER A 1 92 ? 11.754 -1.966 -18.115 1.00 80.00 92 SER A CA 1
ATOM 694 C C . SER A 1 92 ? 13.182 -2.502 -18.234 1.00 80.00 92 SER A C 1
ATOM 696 O O . SER A 1 92 ? 13.466 -3.304 -19.120 1.00 80.00 92 SER A O 1
ATOM 698 N N . THR A 1 93 ? 14.044 -2.147 -17.282 1.00 83.00 93 THR A N 1
ATOM 699 C CA . THR A 1 93 ? 15.454 -2.576 -17.193 1.00 83.00 93 THR A CA 1
ATOM 700 C C . THR A 1 93 ? 15.744 -3.429 -15.958 1.00 83.00 93 THR A C 1
ATOM 702 O O . THR A 1 93 ? 16.889 -3.790 -15.710 1.00 83.00 93 THR A O 1
ATOM 705 N N . GLY A 1 94 ? 14.699 -3.778 -15.204 1.00 75.62 94 GLY A N 1
ATOM 706 C CA . GLY A 1 94 ? 14.813 -4.329 -13.858 1.00 75.62 94 GLY A CA 1
ATOM 707 C C . GLY A 1 94 ? 14.899 -3.211 -12.820 1.00 75.62 94 GLY A C 1
ATOM 708 O O . GLY A 1 94 ? 15.254 -2.081 -13.153 1.00 75.62 94 GLY A O 1
ATOM 709 N N . GLY A 1 95 ? 14.520 -3.519 -11.584 1.00 83.06 95 GLY A N 1
ATOM 710 C CA . GLY A 1 95 ? 14.506 -2.568 -10.475 1.00 83.06 95 GLY A CA 1
ATOM 711 C C . GLY A 1 95 ? 13.833 -3.160 -9.243 1.00 83.06 95 GLY A C 1
ATOM 712 O O . GLY A 1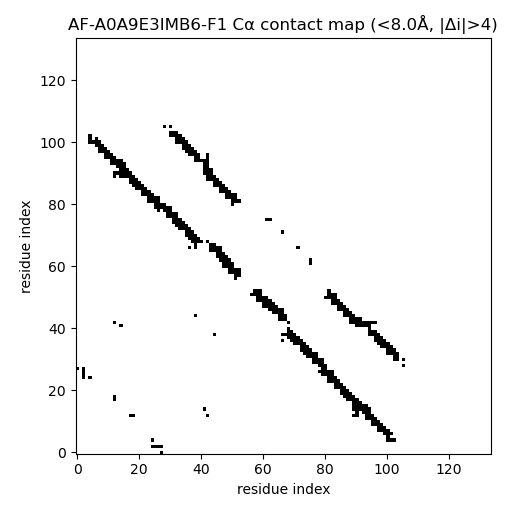 95 ? 13.336 -4.284 -9.274 1.00 83.06 95 GLY A O 1
ATOM 713 N N . SER A 1 96 ? 13.804 -2.401 -8.162 1.00 85.44 96 SER A N 1
ATOM 714 C CA . SER A 1 96 ? 13.097 -2.725 -6.929 1.00 85.44 96 SER A CA 1
ATOM 715 C C . SER A 1 96 ? 12.167 -1.607 -6.467 1.00 85.44 96 SER A C 1
ATOM 717 O O . SER A 1 96 ? 12.325 -0.441 -6.852 1.00 85.44 96 SER A O 1
ATOM 719 N N . TYR A 1 97 ? 11.203 -1.979 -5.631 1.00 86.38 97 TYR A N 1
ATOM 720 C CA . TYR A 1 97 ? 10.458 -1.047 -4.803 1.00 86.38 97 TYR A CA 1
ATOM 721 C C . TYR A 1 97 ? 10.428 -1.531 -3.352 1.00 86.38 97 TYR A C 1
ATOM 723 O O . TYR A 1 97 ? 10.464 -2.736 -3.094 1.00 86.38 97 TYR A O 1
ATOM 731 N N . THR A 1 98 ? 10.337 -0.586 -2.425 1.00 86.94 98 THR A N 1
ATOM 732 C CA . THR A 1 98 ? 10.045 -0.847 -1.012 1.00 86.94 98 THR A CA 1
ATOM 733 C C . THR A 1 98 ? 8.695 -0.230 -0.675 1.00 86.94 98 THR A C 1
ATOM 735 O O . THR A 1 98 ? 8.418 0.889 -1.109 1.00 86.94 98 THR A O 1
ATOM 738 N N . LEU A 1 99 ? 7.862 -0.976 0.044 1.00 84.00 99 LEU A N 1
ATOM 739 C CA . LEU A 1 99 ? 6.577 -0.551 0.588 1.00 84.00 99 LEU A CA 1
ATOM 740 C C . LEU A 1 99 ? 6.678 -0.582 2.108 1.00 84.00 99 LEU A C 1
ATOM 742 O O . LEU A 1 99 ? 6.961 -1.635 2.667 1.00 84.00 99 LEU A O 1
ATOM 746 N N . ASP A 1 100 ? 6.404 0.539 2.760 1.00 83.94 100 ASP A N 1
ATOM 747 C CA . ASP A 1 100 ? 6.202 0.612 4.204 1.00 83.94 100 ASP A CA 1
ATOM 748 C C . ASP A 1 100 ? 4.758 1.028 4.482 1.00 83.94 100 ASP A C 1
ATOM 750 O O . ASP A 1 100 ? 4.314 2.076 4.005 1.00 83.94 100 ASP A O 1
ATOM 754 N N . LEU A 1 101 ? 4.016 0.183 5.195 1.00 77.12 101 LEU A N 1
ATOM 755 C CA . LEU A 1 101 ? 2.618 0.411 5.533 1.00 77.12 101 LEU A CA 1
ATOM 756 C C . LEU A 1 101 ? 2.532 0.667 7.041 1.00 77.12 101 LEU A C 1
ATOM 758 O O . LEU A 1 101 ? 2.771 -0.226 7.851 1.00 77.12 101 LEU A O 1
ATOM 762 N N . SER A 1 102 ? 2.193 1.895 7.424 1.00 76.88 102 SER A N 1
ATOM 763 C CA . SER A 1 102 ? 2.076 2.30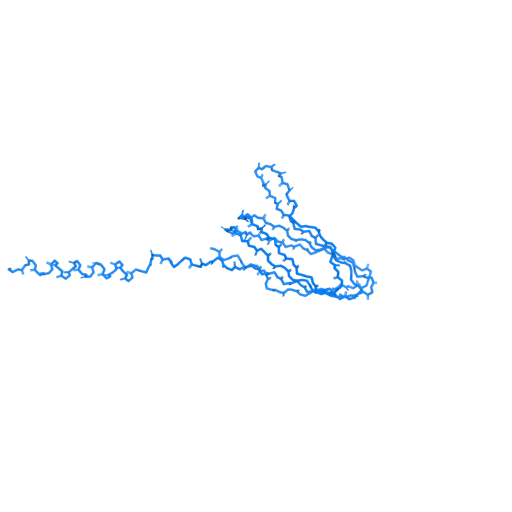2 8.820 1.00 76.88 102 SER A CA 1
ATOM 764 C C . SER A 1 102 ? 0.641 2.699 9.136 1.00 76.88 102 SER A C 1
ATOM 766 O O . SER A 1 102 ? 0.082 3.629 8.548 1.00 76.88 102 SER A O 1
ATOM 768 N N . VAL A 1 103 ? 0.052 1.990 10.095 1.00 66.88 103 VAL A N 1
ATOM 769 C CA . VAL A 1 103 ? -1.210 2.366 10.726 1.00 66.88 103 VAL A CA 1
ATOM 770 C C . VAL A 1 103 ? -0.881 2.779 12.159 1.00 66.88 103 VAL A C 1
ATOM 772 O O . VAL A 1 103 ? -0.331 1.963 12.899 1.00 66.88 103 VAL A O 1
ATOM 775 N N . PRO A 1 104 ? -1.154 4.030 12.567 1.00 61.78 104 PRO A N 1
ATOM 776 C CA . PRO A 1 104 ? -0.954 4.425 13.951 1.00 61.78 104 PRO A CA 1
ATOM 777 C C . PRO A 1 104 ? -1.884 3.586 14.829 1.00 61.78 104 PRO A C 1
ATOM 779 O O . PRO A 1 104 ? -3.093 3.564 14.599 1.00 61.78 104 PRO A O 1
ATOM 782 N N . GLU A 1 105 ? -1.328 2.881 15.815 1.00 56.88 105 GLU A N 1
ATOM 783 C CA . GLU A 1 105 ? -2.134 2.169 16.806 1.00 56.88 105 GLU A CA 1
ATOM 784 C C . GLU A 1 105 ? -3.127 3.155 17.434 1.00 56.88 105 GLU A C 1
ATOM 786 O O . GLU A 1 105 ? -2.751 4.253 17.866 1.00 56.88 105 GLU A O 1
ATOM 791 N N . ALA A 1 106 ? -4.410 2.781 17.468 1.00 51.91 106 ALA A N 1
ATOM 792 C CA . ALA A 1 106 ? -5.388 3.528 18.243 1.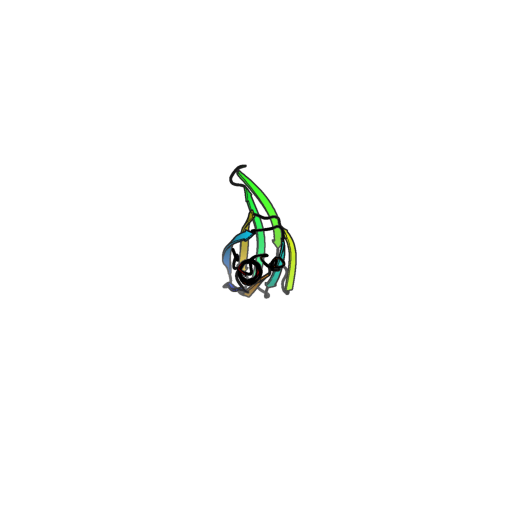00 51.91 106 ALA A CA 1
ATOM 793 C C . ALA A 1 106 ? -4.871 3.620 19.690 1.00 51.91 106 ALA A C 1
ATOM 795 O O . ALA A 1 106 ? -4.336 2.626 20.192 1.00 51.91 106 ALA A O 1
ATOM 796 N N . PRO A 1 107 ? -4.999 4.773 20.378 1.00 45.31 107 PRO A N 1
ATOM 797 C CA . PRO A 1 107 ? -4.566 4.871 21.762 1.00 45.31 107 PRO A CA 1
ATOM 798 C C . PRO A 1 107 ? -5.274 3.768 22.538 1.00 45.31 107 PRO A C 1
ATOM 800 O O . PRO A 1 107 ? -6.505 3.754 22.609 1.00 45.31 107 PRO A O 1
ATOM 803 N N . SER A 1 108 ? -4.499 2.819 23.064 1.00 45.12 108 SER A N 1
ATOM 804 C CA . SER A 1 108 ? -5.029 1.756 23.901 1.00 45.12 108 SER A CA 1
ATOM 805 C C . SER A 1 108 ? -5.774 2.429 25.044 1.00 45.12 108 SER A C 1
ATOM 807 O O . SER A 1 108 ? -5.186 3.080 25.909 1.00 45.12 108 SER A O 1
ATOM 809 N N . VAL A 1 109 ? -7.105 2.358 25.001 1.00 46.59 109 VAL A N 1
ATOM 810 C CA . VAL A 1 109 ? -7.930 2.753 26.135 1.00 46.59 109 VAL A CA 1
ATOM 811 C C . VAL A 1 109 ? -7.432 1.878 27.279 1.00 46.59 109 VAL A C 1
ATOM 813 O O . VAL A 1 109 ? -7.478 0.655 27.132 1.00 46.59 109 VAL A O 1
ATOM 816 N N . PRO A 1 110 ? -6.912 2.441 28.386 1.00 50.28 110 PRO A N 1
ATOM 817 C CA . PRO A 1 110 ? -6.547 1.627 29.528 1.00 50.28 110 PRO A CA 1
ATOM 818 C C . PRO A 1 110 ? -7.815 0.890 29.937 1.00 50.28 110 PRO A C 1
ATOM 820 O O . PRO A 1 110 ? -8.781 1.531 30.358 1.00 50.28 110 PRO A O 1
ATOM 823 N N . GLU A 1 111 ? -7.858 -0.428 29.737 1.00 47.72 111 GLU A N 1
ATOM 824 C CA . GLU A 1 111 ? -8.995 -1.220 30.175 1.00 47.72 111 GLU A CA 1
ATOM 825 C C . GLU A 1 111 ? -9.208 -0.906 31.655 1.00 47.72 111 GLU A C 1
ATOM 827 O O . GLU A 1 111 ? -8.339 -1.134 32.505 1.00 47.72 111 GLU A O 1
ATOM 832 N N . ALA A 1 112 ? -10.370 -0.334 31.971 1.00 49.41 112 ALA A N 1
ATOM 833 C CA . ALA A 1 112 ? -10.850 -0.209 33.333 1.00 49.41 112 ALA A CA 1
ATOM 834 C C . ALA A 1 112 ? -11.189 -1.621 33.826 1.00 49.41 112 ALA A C 1
ATOM 836 O O . ALA A 1 112 ? -12.340 -2.039 33.865 1.00 49.41 112 ALA A O 1
ATOM 837 N N . GLY A 1 113 ? -10.153 -2.390 34.130 1.00 46.00 113 GLY A N 1
ATOM 838 C CA . GLY A 1 113 ? -10.265 -3.817 34.372 1.00 46.00 113 GLY A CA 1
ATOM 839 C C . GLY A 1 113 ? -9.046 -4.370 35.081 1.00 46.00 113 GLY A C 1
ATOM 840 O O . GLY A 1 113 ? -8.751 -5.545 34.943 1.00 46.00 113 GLY A O 1
ATOM 841 N N . ASN A 1 114 ? -8.323 -3.546 35.844 1.00 46.28 114 ASN A N 1
ATOM 842 C CA . ASN A 1 114 ? -7.312 -4.066 36.750 1.00 46.28 114 ASN A CA 1
ATOM 843 C C . ASN A 1 114 ? -8.066 -4.736 37.922 1.00 46.28 114 ASN A C 1
ATOM 845 O O . ASN A 1 114 ? -8.658 -4.024 38.745 1.00 46.28 114 ASN A O 1
ATOM 849 N N . PRO A 1 115 ? -8.099 -6.082 38.034 1.00 53.91 115 PRO A N 1
ATOM 850 C CA . PRO A 1 115 ? -8.831 -6.779 39.097 1.00 53.91 115 PRO A CA 1
ATOM 851 C C . PRO A 1 115 ? -8.294 -6.425 40.491 1.00 53.91 115 PRO A C 1
ATOM 853 O O . PRO A 1 115 ? -8.938 -6.712 41.494 1.00 53.91 115 PRO A O 1
ATOM 856 N N . THR A 1 116 ? -7.147 -5.746 40.564 1.00 57.34 116 THR A N 1
ATOM 857 C CA . THR A 1 116 ? -6.605 -5.113 41.767 1.00 57.34 116 THR A CA 1
ATOM 858 C C . THR A 1 116 ? -7.525 -4.050 42.368 1.00 57.34 116 THR A C 1
ATOM 860 O O . THR A 1 116 ? -7.602 -3.991 43.590 1.00 57.34 116 THR A O 1
ATOM 863 N N . LEU A 1 117 ? -8.268 -3.255 41.584 1.00 60.16 117 LEU A N 1
ATOM 864 C CA . LEU A 1 117 ? -9.226 -2.281 42.138 1.00 60.16 117 LEU A CA 1
ATOM 865 C C . LEU A 1 117 ? -10.493 -2.960 42.674 1.00 60.16 117 LEU A C 1
ATOM 867 O O . LEU A 1 117 ? -10.963 -2.612 43.757 1.00 60.16 117 LEU A O 1
ATOM 871 N N . LEU A 1 118 ? -11.005 -3.973 41.966 1.00 65.19 118 LEU A N 1
ATOM 872 C CA . LEU A 1 118 ? -12.111 -4.812 42.443 1.00 65.19 118 LEU A CA 1
ATOM 873 C C . LEU A 1 118 ? -11.718 -5.544 43.740 1.00 65.19 118 LEU A C 1
ATOM 875 O O . LEU A 1 118 ? -12.472 -5.547 44.713 1.00 65.19 118 LEU A O 1
ATOM 879 N N . LEU A 1 119 ? -10.511 -6.116 43.778 1.00 63.91 119 LEU A N 1
ATOM 880 C CA . LEU A 1 119 ? -9.975 -6.821 44.940 1.00 63.91 119 LEU A CA 1
ATOM 881 C C . LEU A 1 119 ? -9.684 -5.868 46.107 1.00 63.91 119 LEU A C 1
ATOM 883 O O . LEU A 1 119 ? -9.975 -6.210 47.251 1.00 63.91 119 LEU A O 1
ATOM 887 N N . ALA A 1 120 ? -9.177 -4.662 45.840 1.00 67.19 120 ALA A N 1
ATOM 888 C CA . ALA A 1 120 ? -8.992 -3.627 46.857 1.00 67.19 120 ALA A CA 1
ATOM 889 C C . ALA A 1 120 ? -10.335 -3.169 47.451 1.00 67.19 120 ALA A C 1
ATOM 891 O O . ALA A 1 120 ? -10.450 -3.027 48.671 1.00 67.19 120 ALA A O 1
ATOM 892 N N . GLY A 1 121 ? -11.369 -3.013 46.617 1.00 65.69 121 GLY A N 1
ATOM 893 C CA . GLY A 1 121 ? -12.733 -2.728 47.068 1.00 65.69 121 GLY A CA 1
ATOM 894 C C . GLY A 1 121 ? -13.307 -3.844 47.947 1.00 65.69 121 GLY A C 1
ATOM 895 O O . GLY A 1 121 ? -13.860 -3.575 49.016 1.00 65.69 121 GLY A O 1
ATOM 896 N N . LEU A 1 122 ? -13.108 -5.107 47.561 1.00 69.38 122 LEU A N 1
ATOM 897 C CA . LEU A 1 122 ? -13.580 -6.262 48.331 1.00 69.38 122 LEU A CA 1
ATOM 898 C C . LEU A 1 122 ? -12.816 -6.436 49.658 1.00 69.38 122 LEU A C 1
ATOM 900 O O . LEU A 1 122 ? -13.420 -6.744 50.687 1.00 69.38 122 LEU A O 1
ATOM 904 N N . ALA A 1 123 ? -11.507 -6.175 49.670 1.00 71.00 123 ALA A N 1
ATOM 905 C CA . ALA A 1 123 ? -10.679 -6.230 50.873 1.00 71.00 123 ALA A CA 1
ATOM 906 C C . ALA A 1 123 ? -11.085 -5.172 51.915 1.00 71.00 123 ALA A C 1
ATOM 908 O O . ALA A 1 123 ? -11.128 -5.473 53.111 1.00 71.00 123 ALA A O 1
ATOM 909 N N . MET A 1 124 ? -11.449 -3.956 51.485 1.00 69.31 124 MET A N 1
ATOM 910 C CA . MET A 1 124 ? -11.971 -2.930 52.398 1.00 69.31 124 MET A CA 1
ATOM 911 C C . MET A 1 124 ? -13.329 -3.314 52.994 1.00 69.31 124 MET A C 1
ATOM 913 O O . MET A 1 124 ? -13.542 -3.126 54.192 1.00 69.31 124 MET A O 1
ATOM 917 N N . LEU A 1 125 ? -14.234 -3.899 52.203 1.00 70.00 125 LEU A N 1
ATOM 918 C CA . LEU A 1 125 ? -15.528 -4.379 52.707 1.00 70.00 125 LEU A CA 1
ATOM 919 C C . LEU A 1 125 ? -15.358 -5.513 53.730 1.00 70.00 125 LEU A C 1
ATOM 921 O O . LEU A 1 125 ? -16.018 -5.503 54.771 1.00 70.00 125 LEU A O 1
ATOM 925 N N . GLY A 1 126 ? -14.420 -6.437 53.495 1.00 70.38 126 GLY A N 1
ATOM 926 C CA . GLY A 1 126 ? -14.056 -7.477 54.463 1.00 70.38 126 GLY A CA 1
ATOM 927 C C . GLY A 1 126 ? -13.479 -6.913 55.770 1.00 70.38 126 GLY A C 1
ATOM 928 O O . GLY A 1 126 ? -13.821 -7.387 56.857 1.00 70.38 126 GLY A O 1
ATOM 929 N N . LEU A 1 127 ? -12.658 -5.859 55.693 1.00 70.31 127 LEU A N 1
ATOM 930 C CA . LEU A 1 127 ? -12.102 -5.173 56.867 1.00 70.31 127 LEU A CA 1
ATOM 931 C C . LEU A 1 127 ? -13.190 -4.467 57.699 1.00 70.31 127 LEU A C 1
ATOM 933 O O . LEU A 1 127 ? -13.159 -4.523 58.930 1.00 70.31 127 LEU A O 1
ATOM 937 N N . ILE A 1 128 ? -14.164 -3.826 57.045 1.00 70.56 128 ILE A N 1
ATOM 938 C CA . ILE A 1 128 ? -15.281 -3.135 57.712 1.00 70.56 128 ILE A CA 1
ATOM 939 C C . ILE A 1 128 ? -16.246 -4.144 58.350 1.00 70.56 128 ILE A C 1
ATOM 941 O O . ILE A 1 128 ? -16.676 -3.940 59.486 1.00 70.56 128 ILE A O 1
ATOM 945 N N . ALA A 1 129 ? -16.537 -5.263 57.679 1.00 63.91 129 ALA A N 1
ATOM 946 C CA . ALA A 1 129 ? -17.399 -6.317 58.217 1.00 63.91 129 ALA A CA 1
ATOM 947 C C . ALA A 1 129 ? -16.826 -6.956 59.498 1.00 63.91 129 ALA A C 1
ATOM 949 O O . ALA A 1 129 ? -17.574 -7.223 60.438 1.00 63.91 129 ALA A O 1
ATOM 950 N N . ARG A 1 130 ? -15.497 -7.119 59.593 1.00 63.16 130 ARG A N 1
ATOM 951 C CA . ARG A 1 130 ? -14.826 -7.670 60.788 1.00 63.16 130 ARG A CA 1
ATOM 952 C C . ARG A 1 130 ? -14.969 -6.789 62.037 1.00 63.16 130 ARG A C 1
ATOM 954 O O . ARG A 1 130 ? -14.880 -7.296 6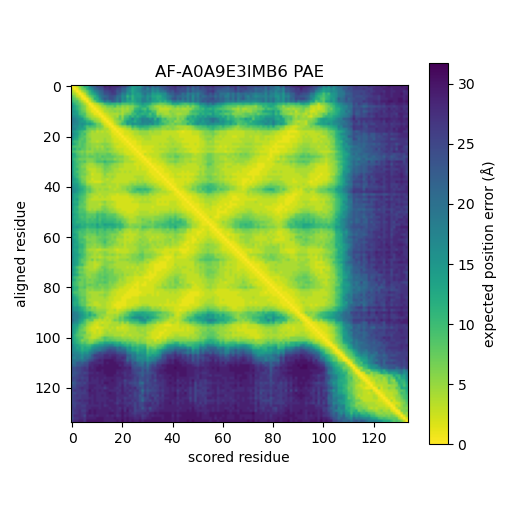3.150 1.00 63.16 130 ARG A O 1
ATOM 961 N N . ARG A 1 131 ? -15.200 -5.482 61.881 1.00 60.31 131 ARG A N 1
ATOM 962 C CA . ARG A 1 131 ? -15.346 -4.544 63.009 1.00 60.31 131 ARG A CA 1
ATOM 963 C C . ARG A 1 131 ? -16.728 -4.556 63.669 1.00 60.31 131 ARG A C 1
ATOM 965 O O . ARG A 1 131 ? -16.890 -3.881 64.677 1.00 60.31 131 ARG A O 1
ATOM 972 N N . ARG A 1 132 ? -17.713 -5.286 63.128 1.00 57.62 132 ARG A N 1
ATOM 973 C CA . ARG A 1 132 ? -19.105 -5.262 63.624 1.00 57.62 132 ARG A CA 1
ATOM 974 C C . ARG A 1 132 ? -19.473 -6.403 64.581 1.00 57.62 132 ARG A C 1
ATOM 976 O O . ARG A 1 132 ? -20.616 -6.478 65.014 1.00 57.62 132 ARG A O 1
ATOM 983 N N . THR A 1 133 ? -18.519 -7.262 64.928 1.00 57.78 133 THR A N 1
ATOM 984 C CA . THR A 1 133 ? -18.648 -8.268 65.992 1.00 57.78 133 THR A CA 1
ATOM 985 C C . THR A 1 133 ? -17.726 -7.911 67.152 1.00 57.78 133 THR A C 1
ATOM 987 O O . THR A 1 133 ? -16.617 -8.434 67.217 1.00 57.78 133 THR A O 1
ATOM 990 N N . TYR A 1 134 ? -18.165 -6.981 68.001 1.00 50.88 134 TYR A N 1
ATOM 991 C CA . TYR A 1 134 ? -17.934 -6.923 69.451 1.00 50.88 134 TYR A CA 1
ATOM 992 C C . TYR A 1 134 ? -18.841 -5.853 70.060 1.00 50.88 134 TYR A C 1
ATOM 994 O O . TYR A 1 134 ? -18.991 -4.788 69.418 1.00 50.88 134 TYR A O 1
#

pLDDT: mean 77.16, std 14.66, range [32.97, 92.0]

Foldseek 3Di:
DDWPDDAKDKDKAAAFDKDKDKDKTFAQFWWKKKKKKAWAPQKKKWKWKWFADPVVRDIGTFDIDTDDHGMDIDIGTDGGHMMMIMMIMHGNHMTMMMMGIDTPPDPPPPPPDPCVVVVVVVVVVVVVVVVPPD